Protein AF-A0A2W0B4J2-F1 (afdb_monomer_lite)

pLDDT: mean 71.72, std 16.5, range [35.59, 91.12]

Secondary structure (DSSP, 8-state):
-HHHHHHHHHHHHHHHHHHHHHHHHHHHHHHHHHHHHHHHHHHHHHHTT-S-----SSTT-S-S---GGG--HHHHHHHHHHHH-PPPPPPPP---------------PPPPPPPPPPPP------

Sequence (126 aa):
MQAIESKQKTLQRDLEDAQNEYQTQSNEIAQRIGGKLMQSLDSYAKQNGYAVVIDVSSQQSPVLWAAQSVDITKPVIDAYNVVSGVAAPAAKPATSAPSASTTIPRRTTPPPAAPKPAATSPMTPK

Radius of gyration: 33.38 Å; chains: 1; bounding box: 48×35×134 Å

Structure (mmCIF, N/CA/C/O backbone):
data_AF-A0A2W0B4J2-F1
#
_entry.id   AF-A0A2W0B4J2-F1
#
loop_
_atom_site.group_PDB
_atom_site.id
_atom_site.type_symbol
_atom_site.label_atom_id
_atom_site.label_alt_id
_atom_site.label_comp_id
_atom_site.label_asym_id
_atom_site.label_entity_id
_atom_site.label_seq_id
_atom_site.pdbx_PDB_ins_code
_atom_site.Cartn_x
_atom_site.Cartn_y
_atom_site.Cartn_z
_atom_site.occupancy
_atom_site.B_iso_or_equiv
_atom_site.auth_seq_id
_atom_site.auth_comp_id
_atom_site.auth_asym_id
_atom_site.auth_atom_id
_atom_site.pdbx_PDB_model_num
ATOM 1 N N . MET A 1 1 ? -36.336 2.067 39.691 1.00 57.00 1 MET A N 1
ATOM 2 C CA . MET A 1 1 ? -36.030 3.003 38.583 1.00 57.00 1 MET A CA 1
ATOM 3 C C . MET A 1 1 ? -34.528 3.193 38.339 1.00 57.00 1 MET A C 1
ATOM 5 O O . MET A 1 1 ? -34.151 3.250 37.181 1.00 57.00 1 MET A O 1
ATOM 9 N N . GLN A 1 2 ? -33.657 3.158 39.358 1.00 63.38 2 GLN A N 1
ATOM 10 C CA . GLN A 1 2 ? -32.194 3.332 39.204 1.00 63.38 2 GLN A CA 1
ATOM 11 C C . GLN A 1 2 ? -31.482 2.313 38.285 1.00 63.38 2 GLN A C 1
ATOM 13 O O . GLN A 1 2 ? -30.462 2.635 37.682 1.00 63.38 2 GLN A O 1
ATOM 18 N N . ALA A 1 3 ? -32.019 1.095 38.139 1.00 64.81 3 ALA A N 1
ATOM 19 C CA . ALA A 1 3 ? -31.448 0.055 37.273 1.00 64.81 3 ALA A CA 1
ATOM 20 C C . ALA A 1 3 ? -31.607 0.341 35.764 1.00 64.81 3 ALA A C 1
ATOM 22 O O . ALA A 1 3 ? -30.856 -0.194 34.952 1.00 64.81 3 ALA A O 1
ATOM 23 N N . ILE A 1 4 ? -32.591 1.162 35.377 1.00 72.50 4 ILE A N 1
ATOM 24 C CA . ILE A 1 4 ? -32.869 1.477 33.967 1.00 72.50 4 ILE A CA 1
ATOM 25 C C . ILE A 1 4 ? -31.922 2.580 33.484 1.00 72.50 4 ILE A C 1
ATOM 27 O O . ILE A 1 4 ? -31.311 2.430 32.433 1.00 72.50 4 ILE A O 1
ATOM 31 N N . GLU A 1 5 ? -31.714 3.633 34.280 1.00 72.00 5 GLU A N 1
ATOM 32 C CA . GLU A 1 5 ? -30.744 4.697 33.966 1.00 72.00 5 GLU A CA 1
ATOM 33 C C . GLU A 1 5 ? -29.304 4.186 33.904 1.00 72.00 5 GLU A C 1
ATOM 35 O O . GLU A 1 5 ? -28.539 4.581 33.027 1.00 72.00 5 GLU A O 1
ATOM 40 N N . SER A 1 6 ? -28.926 3.275 34.803 1.00 72.81 6 SER A N 1
ATOM 41 C CA . SER A 1 6 ? -27.590 2.673 34.775 1.00 72.81 6 SER A CA 1
ATOM 42 C C . SER A 1 6 ? -27.391 1.804 33.532 1.00 72.81 6 SER A C 1
ATOM 44 O O . SER A 1 6 ? -26.353 1.922 32.887 1.00 72.81 6 SER A O 1
ATOM 46 N N . LYS A 1 7 ? -28.401 1.029 33.109 1.00 74.62 7 LYS A N 1
ATOM 47 C CA . LYS A 1 7 ? -28.350 0.304 31.829 1.00 74.62 7 LYS A CA 1
ATOM 48 C C . LYS A 1 7 ? -28.320 1.229 30.613 1.00 74.62 7 LYS A C 1
ATOM 50 O O . LYS A 1 7 ? -27.553 0.965 29.696 1.00 74.62 7 LYS A O 1
ATOM 55 N N . GLN A 1 8 ? -29.097 2.313 30.608 1.00 77.81 8 GLN A N 1
ATOM 56 C CA . GLN A 1 8 ? -29.075 3.314 29.537 1.00 77.81 8 GLN A CA 1
ATOM 57 C C . GLN A 1 8 ? -27.678 3.936 29.402 1.00 77.81 8 GLN A C 1
ATOM 59 O O . GLN A 1 8 ? -27.146 4.025 28.300 1.00 77.81 8 GLN A O 1
ATOM 64 N N . LYS A 1 9 ? -27.053 4.298 30.529 1.00 82.31 9 LYS A N 1
ATOM 65 C CA . LYS A 1 9 ? -25.699 4.860 30.576 1.00 82.31 9 LYS A CA 1
ATOM 66 C C . LYS A 1 9 ? -24.632 3.866 30.122 1.00 82.31 9 LYS A C 1
ATOM 68 O O . LYS A 1 9 ? -23.729 4.254 29.388 1.00 82.31 9 LYS A O 1
ATOM 73 N N . THR A 1 10 ? -24.735 2.602 30.533 1.00 80.88 10 THR A N 1
ATOM 74 C CA . THR A 1 10 ? -23.837 1.544 30.051 1.00 80.88 10 THR A CA 1
ATOM 75 C C . THR A 1 10 ? -23.984 1.352 28.551 1.00 80.88 10 THR A C 1
ATOM 77 O O . THR A 1 10 ? -22.972 1.338 27.878 1.00 80.88 10 THR A O 1
ATOM 80 N N . LEU A 1 11 ? -25.205 1.289 28.013 1.00 81.88 11 LEU A N 1
ATOM 81 C CA . LEU A 1 11 ? -25.437 1.140 26.572 1.00 81.88 11 LEU A CA 1
ATOM 82 C C . LEU A 1 11 ? -24.926 2.330 25.754 1.00 81.88 11 LEU A C 1
ATOM 84 O O . LEU A 1 11 ? -24.394 2.128 24.669 1.00 81.88 11 LEU A O 1
ATOM 88 N N . GLN A 1 12 ? -25.085 3.559 26.255 1.00 82.62 12 GLN A N 1
ATOM 89 C CA . GLN A 1 12 ? -24.542 4.757 25.603 1.00 82.62 12 GLN A CA 1
ATOM 90 C C . GLN A 1 12 ? -23.018 4.663 25.495 1.00 82.62 12 GLN A C 1
ATOM 92 O O . GLN A 1 12 ? -22.459 4.831 24.417 1.00 82.62 12 GLN A O 1
ATOM 97 N N . ARG A 1 13 ? -22.378 4.294 26.609 1.00 89.44 13 ARG A N 1
ATOM 98 C CA . ARG A 1 13 ? -20.935 4.110 26.690 1.00 89.44 13 ARG A CA 1
ATOM 99 C C . ARG A 1 13 ? -20.449 2.949 25.827 1.00 89.44 13 ARG A C 1
ATOM 101 O O . ARG A 1 13 ? -19.474 3.125 25.121 1.00 89.44 13 ARG A O 1
ATOM 108 N N . ASP A 1 14 ? -21.155 1.821 25.816 1.00 85.25 14 ASP A N 1
ATOM 109 C CA . ASP A 1 14 ? -20.853 0.676 24.948 1.00 85.25 14 ASP A CA 1
ATOM 110 C C . ASP A 1 14 ? -20.937 1.070 23.466 1.00 85.25 14 ASP A C 1
ATOM 112 O O . ASP A 1 14 ? -20.098 0.668 22.672 1.00 85.25 14 ASP A O 1
ATOM 116 N N . LEU A 1 15 ? -21.912 1.907 23.087 1.00 84.38 15 LEU A N 1
ATOM 117 C CA . LEU A 1 15 ? -22.022 2.445 21.729 1.00 84.38 15 LEU A CA 1
ATOM 118 C C . LEU A 1 15 ? -20.873 3.391 21.379 1.00 84.38 15 LEU A C 1
ATOM 120 O O . LEU A 1 15 ? -20.331 3.293 20.282 1.00 84.38 15 LEU A O 1
ATOM 124 N N . GLU A 1 16 ? -20.524 4.313 22.273 1.00 87.50 16 GLU A N 1
ATOM 125 C CA . GLU A 1 16 ? -19.410 5.248 22.078 1.00 87.50 16 GLU A CA 1
ATOM 126 C C . GLU A 1 16 ? -18.069 4.504 22.014 1.00 87.50 16 GLU A C 1
ATOM 128 O O . GLU A 1 16 ? -17.298 4.726 21.081 1.00 87.50 16 GLU A O 1
ATOM 133 N N . ASP A 1 17 ? -17.831 3.568 22.935 1.00 87.88 17 ASP A N 1
ATOM 134 C CA . ASP A 1 17 ? -16.650 2.703 22.970 1.00 87.88 17 ASP A CA 1
ATOM 135 C C . ASP A 1 17 ? -16.591 1.831 21.703 1.00 87.88 17 ASP A C 1
ATOM 137 O O . ASP A 1 17 ? -15.572 1.830 21.017 1.00 87.88 17 ASP A O 1
ATOM 141 N N . ALA A 1 18 ? -17.692 1.184 21.298 1.00 86.94 18 ALA A N 1
ATOM 142 C CA . ALA A 1 18 ? -17.749 0.392 20.067 1.00 86.94 18 ALA A CA 1
ATOM 143 C C . ALA A 1 18 ? -17.510 1.236 18.809 1.00 86.94 18 ALA A C 1
ATOM 145 O O . ALA A 1 18 ? -16.869 0.775 17.867 1.00 86.94 18 ALA A O 1
ATOM 146 N N . GLN A 1 19 ? -18.002 2.475 18.769 1.00 88.12 19 GLN A N 1
ATOM 147 C CA . GLN A 1 19 ? -17.793 3.375 17.636 1.00 88.12 19 GLN A CA 1
ATOM 148 C C . GLN A 1 19 ? -16.331 3.839 17.555 1.00 88.12 19 GLN A C 1
ATOM 150 O O . GLN A 1 19 ? -15.757 3.894 16.465 1.00 88.12 19 GLN A O 1
ATOM 155 N N . ASN A 1 20 ? -15.708 4.116 18.699 1.00 91.12 20 ASN A N 1
ATOM 156 C CA . ASN A 1 20 ? -14.310 4.528 18.787 1.00 91.12 20 ASN A CA 1
ATOM 157 C C . ASN A 1 20 ? -13.349 3.361 18.492 1.00 91.12 20 ASN A C 1
ATOM 159 O O . ASN A 1 20 ? -12.350 3.515 17.782 1.00 91.12 20 ASN A O 1
ATOM 163 N N . GLU A 1 21 ? -13.694 2.167 18.969 1.00 88.81 21 GLU A N 1
ATOM 164 C CA . GLU A 1 21 ? -12.985 0.922 18.687 1.00 88.81 21 GLU A CA 1
ATOM 165 C C . GLU A 1 21 ? -13.142 0.525 17.215 1.00 88.81 21 GLU A C 1
ATOM 167 O O . GLU A 1 21 ? -12.163 0.146 16.578 1.00 88.81 21 GLU A O 1
ATOM 172 N N . TYR A 1 22 ? -14.326 0.708 16.621 1.00 88.88 22 TYR A N 1
ATOM 173 C CA . TYR A 1 22 ? -14.543 0.512 15.187 1.00 88.88 22 TYR A CA 1
ATOM 174 C C . TYR A 1 22 ? -13.688 1.460 14.345 1.00 88.88 22 TYR A C 1
ATOM 176 O O . TYR A 1 22 ? -13.087 1.022 13.367 1.00 88.88 22 TYR A O 1
ATOM 184 N N . GLN A 1 23 ? -13.604 2.744 14.707 1.00 89.12 23 GLN A N 1
ATOM 185 C CA . GLN A 1 23 ? -12.743 3.712 14.016 1.00 89.12 23 GLN A CA 1
ATOM 186 C C . GLN A 1 23 ? -11.269 3.299 14.108 1.00 89.12 23 GLN A C 1
ATOM 188 O O . GLN A 1 23 ? -10.571 3.260 13.094 1.00 89.12 23 GLN A O 1
ATOM 193 N N . THR A 1 24 ? -10.815 2.924 15.306 1.00 90.62 24 THR A N 1
ATOM 194 C CA . THR A 1 24 ? -9.437 2.472 15.554 1.00 90.62 24 THR A CA 1
ATOM 195 C C . THR A 1 24 ? -9.114 1.220 14.746 1.00 90.62 24 THR A C 1
ATOM 197 O O . THR A 1 24 ? -8.167 1.221 13.958 1.00 90.62 24 THR A O 1
ATOM 200 N N . GLN A 1 25 ? -9.953 0.187 14.852 1.00 87.38 25 GLN A N 1
ATOM 201 C CA . GLN A 1 25 ? -9.801 -1.053 14.097 1.00 87.38 25 GLN A CA 1
ATOM 202 C C . GLN A 1 25 ? -9.882 -0.815 12.592 1.00 87.38 25 GLN A C 1
ATOM 204 O O . GLN A 1 25 ? -9.094 -1.388 11.849 1.00 87.38 25 GLN A O 1
ATOM 209 N N . SER A 1 26 ? -10.785 0.045 12.117 1.00 85.12 26 SER A N 1
ATOM 210 C CA . SER A 1 26 ? -10.881 0.390 10.694 1.00 85.12 26 SER A CA 1
ATOM 211 C C . SER A 1 26 ? -9.581 1.004 10.188 1.00 85.12 26 SER A C 1
ATOM 213 O O . SER A 1 26 ? -9.110 0.640 9.112 1.00 85.12 26 SER A O 1
ATOM 215 N N . ASN A 1 27 ? -8.966 1.890 10.974 1.00 85.94 27 ASN A N 1
ATOM 216 C CA . ASN A 1 27 ? -7.702 2.518 10.618 1.00 85.94 27 ASN A CA 1
ATOM 217 C C . ASN A 1 27 ? -6.545 1.501 10.632 1.00 85.94 27 ASN A C 1
ATOM 219 O O . ASN A 1 27 ? -5.748 1.470 9.697 1.00 85.94 27 ASN A O 1
ATOM 223 N N . GLU A 1 28 ? -6.480 0.614 11.630 1.00 87.38 28 GLU A N 1
ATOM 224 C CA . GLU A 1 28 ? -5.489 -0.472 11.681 1.00 87.38 28 GLU A CA 1
ATOM 225 C C . GLU A 1 28 ? -5.649 -1.472 10.529 1.00 87.38 28 GLU A C 1
ATOM 227 O O . GLU A 1 28 ? -4.671 -1.861 9.884 1.00 87.38 28 GLU A O 1
ATOM 232 N N . ILE A 1 29 ? -6.886 -1.864 10.224 1.00 84.81 29 ILE A N 1
ATOM 233 C CA . ILE A 1 29 ? -7.214 -2.734 9.097 1.00 84.81 29 ILE A CA 1
ATOM 234 C C . ILE A 1 29 ? -6.820 -2.049 7.788 1.00 84.81 29 ILE A C 1
ATOM 236 O O . ILE A 1 29 ? -6.187 -2.688 6.952 1.00 84.81 29 ILE A O 1
ATOM 240 N N . ALA A 1 30 ? -7.111 -0.757 7.618 1.00 82.44 30 ALA A N 1
ATOM 241 C CA . ALA A 1 30 ? -6.715 0.003 6.436 1.00 82.44 30 ALA A CA 1
ATOM 242 C C . ALA A 1 30 ? -5.189 0.051 6.266 1.00 82.44 30 ALA A C 1
ATOM 244 O O . ALA A 1 30 ? -4.697 -0.202 5.169 1.00 82.44 30 ALA A O 1
ATOM 245 N N . GLN A 1 31 ? -4.429 0.287 7.341 1.00 85.94 31 GLN A N 1
ATOM 246 C CA . GLN A 1 31 ? -2.960 0.245 7.315 1.00 85.94 31 GLN A CA 1
ATOM 247 C C . GLN A 1 31 ? -2.443 -1.148 6.931 1.00 85.94 31 GLN A C 1
ATOM 249 O O . GLN A 1 31 ? -1.556 -1.291 6.087 1.00 85.94 31 GLN A O 1
ATOM 254 N N . ARG A 1 32 ? -3.038 -2.200 7.500 1.00 84.12 32 ARG A N 1
ATOM 255 C CA . ARG A 1 32 ? -2.682 -3.593 7.207 1.00 84.12 32 ARG A CA 1
ATOM 256 C C . ARG A 1 32 ? -3.001 -3.985 5.763 1.00 84.12 32 ARG A C 1
ATOM 258 O O . ARG A 1 32 ? -2.202 -4.673 5.126 1.00 84.12 32 ARG A O 1
ATOM 265 N N . ILE A 1 33 ? -4.157 -3.562 5.252 1.00 84.81 33 ILE A N 1
ATOM 266 C CA . ILE A 1 33 ? -4.572 -3.763 3.860 1.00 84.81 33 ILE A CA 1
ATOM 267 C C . ILE A 1 33 ? -3.634 -2.996 2.936 1.00 84.81 33 ILE A C 1
ATOM 269 O O . ILE A 1 33 ? -3.108 -3.599 2.008 1.00 84.81 33 ILE A O 1
ATOM 273 N N . GLY A 1 34 ? -3.364 -1.720 3.221 1.00 82.12 34 GLY A N 1
ATOM 274 C CA . GLY A 1 34 ? -2.452 -0.880 2.447 1.00 82.12 34 GLY A CA 1
ATOM 275 C C . GLY A 1 34 ? -1.053 -1.484 2.348 1.00 82.12 34 GLY A C 1
ATOM 276 O O . GLY A 1 34 ? -0.511 -1.600 1.251 1.00 82.12 34 GLY A O 1
ATOM 277 N N . GLY A 1 35 ? -0.500 -1.979 3.460 1.00 84.25 35 GLY A N 1
ATOM 278 C CA . GLY A 1 35 ? 0.791 -2.671 3.464 1.00 84.25 35 GLY A CA 1
ATOM 279 C C . GLY A 1 35 ? 0.804 -3.920 2.577 1.00 84.25 35 GLY A C 1
ATOM 280 O O . GLY A 1 35 ? 1.702 -4.092 1.752 1.00 84.25 35 GLY A O 1
ATOM 281 N N . LYS A 1 36 ? -0.222 -4.772 2.679 1.00 82.44 36 LYS A N 1
ATOM 282 C CA . LYS A 1 36 ? -0.348 -5.963 1.823 1.00 82.44 36 LYS A CA 1
ATOM 283 C C . LYS A 1 36 ? -0.627 -5.612 0.352 1.00 82.44 36 LYS A C 1
ATOM 285 O O . LYS A 1 36 ? -0.159 -6.319 -0.537 1.00 82.44 36 LYS A O 1
ATOM 290 N N . LEU A 1 37 ? -1.361 -4.532 0.081 1.00 83.62 37 LEU A N 1
ATOM 291 C CA . LEU A 1 37 ? -1.625 -4.039 -1.271 1.00 83.62 37 LEU A CA 1
ATOM 292 C C . LEU A 1 37 ? -0.329 -3.567 -1.926 1.00 83.62 37 LEU A C 1
ATOM 294 O O . LEU A 1 37 ? -0.067 -3.942 -3.061 1.00 83.62 37 LEU A O 1
ATOM 298 N N . MET A 1 38 ? 0.520 -2.840 -1.196 1.00 84.25 38 MET A N 1
ATOM 299 C CA . MET A 1 38 ? 1.847 -2.452 -1.679 1.00 84.25 38 MET A CA 1
ATOM 300 C C . MET A 1 38 ? 2.733 -3.665 -1.980 1.00 84.25 38 MET A C 1
ATOM 302 O O . MET A 1 38 ? 3.431 -3.671 -2.990 1.00 84.25 38 MET A O 1
ATOM 306 N N . GLN A 1 39 ? 2.678 -4.721 -1.160 1.00 85.88 39 GLN A N 1
ATOM 307 C CA . GLN A 1 39 ? 3.395 -5.971 -1.448 1.00 85.88 39 GLN A CA 1
ATOM 308 C C . GLN A 1 39 ? 2.851 -6.688 -2.694 1.00 85.88 39 GLN A C 1
ATOM 310 O O . GLN A 1 39 ? 3.629 -7.194 -3.503 1.00 85.88 39 GLN A O 1
ATOM 315 N N . SER A 1 40 ? 1.527 -6.729 -2.867 1.00 85.06 40 SER A N 1
ATOM 316 C CA . SER A 1 40 ? 0.897 -7.297 -4.064 1.00 85.06 40 SER A CA 1
ATOM 317 C C . SER A 1 40 ? 1.241 -6.484 -5.314 1.00 85.06 40 SER A C 1
ATOM 319 O O . SER A 1 40 ? 1.595 -7.065 -6.338 1.00 85.06 40 SER A O 1
ATOM 321 N N . LEU A 1 41 ? 1.235 -5.153 -5.203 1.00 85.88 41 LEU A N 1
ATOM 322 C CA . LEU A 1 41 ? 1.636 -4.233 -6.258 1.00 85.88 41 LEU A CA 1
ATOM 323 C C . LEU A 1 41 ? 3.096 -4.443 -6.666 1.00 85.88 41 LEU A C 1
ATOM 325 O O . LEU A 1 41 ? 3.367 -4.569 -7.854 1.00 85.88 41 LEU A O 1
ATOM 329 N N . ASP A 1 42 ? 4.025 -4.517 -5.709 1.00 87.19 42 ASP A N 1
ATOM 330 C CA . ASP A 1 42 ? 5.447 -4.775 -5.976 1.00 87.19 42 ASP A CA 1
ATOM 331 C C . ASP A 1 42 ? 5.653 -6.122 -6.684 1.00 87.19 42 ASP A C 1
ATOM 333 O O . ASP A 1 42 ? 6.361 -6.204 -7.690 1.00 87.19 42 ASP A O 1
ATOM 337 N N . SER A 1 43 ? 4.978 -7.172 -6.209 1.00 86.81 43 SER A N 1
ATOM 338 C CA . SER A 1 43 ? 5.049 -8.496 -6.825 1.00 86.81 43 SER A CA 1
ATOM 339 C C . SER A 1 43 ? 4.491 -8.491 -8.251 1.00 86.81 43 SER A C 1
ATOM 341 O O . SER A 1 43 ? 5.142 -8.985 -9.171 1.00 86.81 43 SER A O 1
ATOM 343 N N . TYR A 1 44 ? 3.322 -7.878 -8.459 1.00 86.56 44 TYR A N 1
ATOM 344 C CA . TYR A 1 44 ? 2.701 -7.749 -9.775 1.00 86.56 44 TYR A CA 1
ATOM 345 C C . TYR A 1 44 ? 3.566 -6.912 -10.725 1.00 86.56 44 TYR A C 1
ATOM 347 O O . TYR A 1 44 ? 3.754 -7.291 -11.882 1.00 86.56 44 TYR A O 1
ATOM 355 N N . ALA A 1 45 ? 4.139 -5.809 -10.233 1.00 87.19 45 ALA A N 1
ATOM 356 C CA . ALA A 1 45 ? 5.017 -4.933 -10.996 1.00 87.19 45 ALA A CA 1
ATOM 357 C C . ALA A 1 45 ? 6.239 -5.696 -11.526 1.00 87.19 45 ALA A C 1
ATOM 359 O O . ALA A 1 45 ? 6.516 -5.676 -12.726 1.00 87.19 45 ALA A O 1
ATOM 360 N N . LYS A 1 46 ? 6.918 -6.442 -10.644 1.00 87.81 46 LYS A N 1
ATOM 361 C CA . LYS A 1 46 ? 8.100 -7.249 -10.980 1.00 87.81 46 LYS A CA 1
ATOM 362 C C . LYS A 1 46 ? 7.783 -8.381 -11.950 1.00 87.81 46 LYS A C 1
ATOM 364 O O . LYS A 1 46 ? 8.517 -8.569 -12.914 1.00 87.81 46 LYS A O 1
ATOM 369 N N . GLN A 1 47 ? 6.695 -9.116 -11.722 1.00 86.81 47 GLN A N 1
ATOM 370 C CA . GLN A 1 47 ? 6.308 -10.250 -12.572 1.00 86.81 47 GLN A CA 1
ATOM 371 C C . GLN A 1 47 ? 5.971 -9.828 -14.006 1.00 86.81 47 GLN A C 1
ATOM 373 O O . GLN A 1 47 ? 6.252 -10.564 -14.947 1.00 86.81 47 GLN A O 1
ATOM 378 N N . ASN A 1 48 ? 5.401 -8.637 -14.177 1.00 86.31 48 ASN A N 1
ATOM 379 C CA . ASN A 1 48 ? 5.013 -8.107 -15.483 1.00 86.31 48 ASN A CA 1
ATOM 380 C C . ASN A 1 48 ? 6.081 -7.189 -16.109 1.00 86.31 48 ASN A C 1
ATOM 382 O O . ASN A 1 48 ? 5.845 -6.607 -17.165 1.00 86.31 48 ASN A O 1
ATOM 386 N N . GLY A 1 49 ? 7.255 -7.051 -15.479 1.00 86.62 49 GLY A N 1
ATOM 387 C CA . GLY A 1 49 ? 8.376 -6.278 -16.019 1.00 86.62 49 GLY A CA 1
ATOM 388 C C . GLY A 1 49 ? 8.169 -4.760 -16.020 1.00 86.62 49 GLY A C 1
ATOM 389 O O . GLY A 1 49 ? 8.786 -4.061 -16.824 1.00 86.62 49 GLY A O 1
ATOM 390 N N . TYR A 1 50 ? 7.315 -4.228 -15.143 1.00 88.50 50 TYR A N 1
ATOM 391 C CA . TYR A 1 50 ? 7.121 -2.785 -15.017 1.00 88.50 50 TYR A CA 1
ATOM 392 C C . TYR A 1 50 ? 8.317 -2.137 -14.311 1.00 88.50 50 TYR A C 1
ATOM 394 O O . TYR A 1 50 ? 8.704 -2.540 -13.216 1.00 88.50 50 TYR A O 1
ATOM 402 N N . ALA A 1 51 ? 8.881 -1.097 -14.926 1.00 84.62 51 ALA A N 1
ATOM 403 C CA . ALA A 1 51 ? 9.987 -0.334 -14.346 1.00 84.62 51 ALA A CA 1
ATOM 404 C C . ALA A 1 51 ? 9.514 0.746 -13.358 1.00 84.62 51 ALA A C 1
ATOM 406 O O . ALA A 1 51 ? 10.242 1.101 -12.434 1.00 84.62 51 ALA A O 1
ATOM 407 N N . VAL A 1 52 ? 8.308 1.285 -13.563 1.00 84.81 52 VAL A N 1
ATOM 408 C CA . VAL A 1 52 ? 7.728 2.365 -12.758 1.00 84.81 52 VAL A CA 1
ATOM 409 C C . VAL A 1 52 ? 6.221 2.153 -12.651 1.00 84.81 52 VAL A C 1
ATOM 411 O O . VAL A 1 52 ? 5.562 1.869 -13.6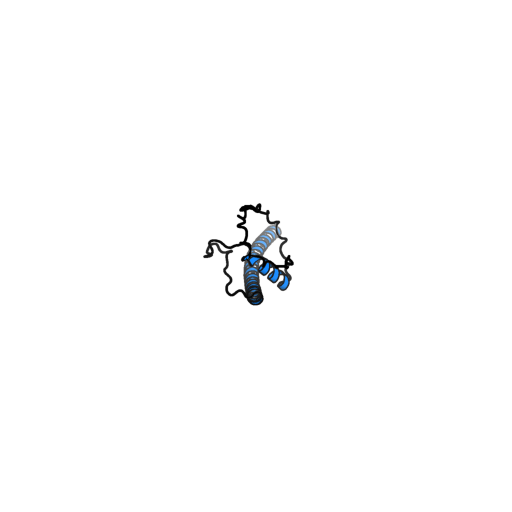50 1.00 84.81 52 VAL A O 1
ATOM 414 N N . VAL A 1 53 ? 5.682 2.333 -11.446 1.00 85.81 53 VAL A N 1
ATOM 415 C CA . VAL A 1 53 ? 4.243 2.448 -11.191 1.00 85.81 53 VAL A CA 1
ATOM 416 C C . VAL A 1 53 ? 3.975 3.840 -10.637 1.00 85.81 53 VAL A C 1
ATOM 418 O O . VAL A 1 53 ? 4.680 4.289 -9.734 1.00 85.81 53 VAL A O 1
ATOM 421 N N . ILE A 1 54 ? 2.963 4.519 -11.175 1.00 86.06 54 ILE A N 1
ATOM 422 C CA . ILE A 1 54 ? 2.528 5.835 -10.704 1.00 86.06 54 ILE A CA 1
ATOM 423 C C . ILE A 1 54 ? 1.095 5.718 -10.198 1.00 86.06 54 ILE A C 1
ATOM 425 O O . ILE A 1 54 ? 0.228 5.193 -10.895 1.00 86.06 54 ILE A O 1
ATOM 429 N N . ASP A 1 55 ? 0.855 6.220 -8.990 1.00 84.06 55 ASP A N 1
ATOM 430 C CA . ASP A 1 55 ? -0.483 6.304 -8.417 1.00 84.06 55 ASP A CA 1
ATOM 431 C C . ASP A 1 55 ? -1.280 7.432 -9.098 1.00 84.06 55 ASP A C 1
ATOM 433 O O . ASP A 1 55 ? -0.923 8.611 -9.015 1.00 84.06 55 ASP A O 1
ATOM 437 N N . VAL A 1 56 ? -2.359 7.056 -9.788 1.00 83.31 56 VAL A N 1
ATOM 438 C CA . VAL A 1 56 ? -3.324 7.962 -10.440 1.00 83.31 56 VAL A CA 1
ATOM 439 C C . VAL A 1 56 ? -4.611 8.154 -9.633 1.00 83.31 56 VAL A C 1
ATOM 441 O O . VAL A 1 56 ? -5.479 8.926 -10.028 1.00 83.31 56 VAL A O 1
ATOM 444 N N . SER A 1 57 ? -4.754 7.453 -8.508 1.00 75.94 57 SER A N 1
ATOM 445 C CA . SER A 1 57 ? -5.918 7.540 -7.623 1.00 75.94 57 SER A CA 1
ATOM 446 C C . SER A 1 57 ? -5.886 8.780 -6.729 1.00 75.94 57 SER A C 1
ATOM 448 O O . SER A 1 57 ? -6.933 9.267 -6.300 1.00 75.94 57 SER A O 1
ATOM 450 N N . SER A 1 58 ? -4.694 9.327 -6.479 1.00 75.75 58 SER A N 1
ATOM 451 C CA . SER A 1 58 ? -4.531 10.566 -5.725 1.00 75.75 58 SER A CA 1
ATOM 452 C C . SER A 1 58 ? -4.828 11.802 -6.579 1.00 75.75 58 SER A C 1
ATOM 454 O O . SER A 1 58 ? -4.331 11.946 -7.694 1.00 75.75 58 SER A O 1
ATOM 456 N N . GLN A 1 59 ? -5.562 12.760 -6.003 1.00 74.25 59 GLN A N 1
ATOM 457 C CA . GLN A 1 59 ? -5.854 14.071 -6.609 1.00 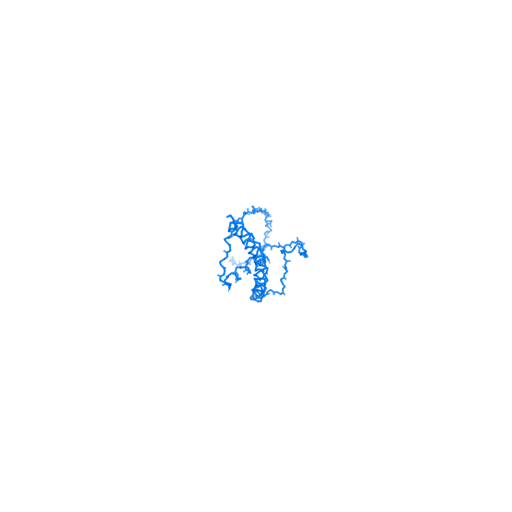74.25 59 GLN A CA 1
ATOM 458 C C . GLN A 1 59 ? -4.591 14.898 -6.914 1.00 74.25 59 GLN A C 1
ATOM 460 O O . GLN A 1 59 ? -4.652 15.855 -7.678 1.00 74.25 59 GLN A O 1
ATOM 465 N N . GLN A 1 60 ? -3.450 14.550 -6.311 1.00 79.94 60 GLN A N 1
ATOM 466 C CA . GLN A 1 60 ? -2.155 15.194 -6.551 1.00 79.94 60 GLN A CA 1
ATOM 467 C C . GLN A 1 60 ? -1.286 14.431 -7.563 1.00 79.94 60 GLN A C 1
ATOM 469 O O . GLN A 1 60 ? -0.084 14.685 -7.648 1.00 79.94 60 GLN A O 1
ATOM 474 N N . SER A 1 61 ? -1.857 13.479 -8.310 1.00 80.88 61 SER A N 1
ATOM 475 C CA . SER A 1 61 ? -1.093 12.719 -9.294 1.00 80.88 61 SER A CA 1
ATOM 476 C C . SER A 1 61 ? -0.550 13.642 -10.396 1.00 80.88 61 SER A C 1
ATOM 478 O O . SER A 1 61 ? -1.306 14.434 -10.959 1.00 80.88 61 SER A O 1
ATOM 480 N N . PRO A 1 62 ? 0.742 13.538 -10.761 1.00 81.69 62 PRO A N 1
ATOM 481 C CA . PRO A 1 62 ? 1.320 14.306 -11.867 1.00 81.69 62 PRO A CA 1
ATOM 482 C C . PRO A 1 62 ? 0.806 13.848 -13.246 1.00 81.69 62 PRO A C 1
ATOM 484 O O . PRO A 1 62 ? 1.200 14.399 -14.274 1.00 81.69 62 PRO A O 1
ATOM 487 N N . VAL A 1 63 ? -0.042 12.818 -13.289 1.00 82.06 63 VAL A N 1
ATOM 488 C CA . VAL A 1 63 ? -0.588 12.238 -14.514 1.00 82.06 63 VAL A CA 1
ATOM 489 C C . VAL A 1 63 ? -1.814 13.032 -14.965 1.00 82.06 63 VAL A C 1
ATOM 491 O O . VAL A 1 63 ? -2.877 12.944 -14.361 1.00 82.06 63 VAL A O 1
ATOM 494 N N . LEU A 1 64 ? -1.685 13.777 -16.068 1.00 82.38 64 LEU A N 1
ATOM 495 C CA . LEU A 1 64 ? -2.816 14.489 -16.687 1.00 82.38 64 LEU A CA 1
ATOM 496 C C . LEU A 1 64 ? -3.766 13.559 -17.455 1.00 82.38 64 LEU A C 1
ATOM 498 O O . LEU A 1 64 ? -4.955 13.843 -17.574 1.00 82.38 64 LEU A O 1
ATOM 502 N N . TRP A 1 65 ? -3.229 12.487 -18.037 1.00 77.75 65 TRP A N 1
ATOM 503 C CA . TRP A 1 65 ? -3.989 11.535 -18.836 1.00 77.75 65 TRP A CA 1
ATOM 504 C C . TRP A 1 65 ? -3.257 10.194 -18.900 1.00 77.75 65 TRP A C 1
ATOM 506 O O . TRP A 1 65 ? -2.055 10.150 -19.164 1.00 77.75 65 TRP A O 1
ATOM 516 N N . ALA A 1 66 ? -3.994 9.106 -18.688 1.00 81.00 66 ALA A N 1
ATOM 517 C CA . ALA A 1 66 ? -3.519 7.738 -18.843 1.00 81.00 66 ALA A CA 1
ATOM 518 C C . ALA A 1 66 ? -4.531 6.942 -19.670 1.00 81.00 66 ALA A C 1
ATOM 520 O O . ALA A 1 66 ? -5.744 7.077 -19.500 1.00 81.00 66 ALA A O 1
ATOM 521 N N . ALA A 1 67 ? -4.035 6.103 -20.574 1.00 83.44 67 ALA A N 1
ATOM 522 C CA . ALA A 1 67 ? -4.887 5.160 -21.283 1.00 83.44 67 ALA A CA 1
ATOM 523 C C . ALA A 1 67 ? -5.345 4.042 -20.330 1.00 83.44 67 ALA A C 1
ATOM 525 O O . ALA A 1 67 ? -4.559 3.568 -19.514 1.00 83.44 67 ALA A O 1
ATOM 526 N N . GLN A 1 68 ? -6.571 3.528 -20.487 1.00 82.62 68 GLN A N 1
ATOM 527 C CA . GLN A 1 68 ? -7.040 2.409 -19.652 1.00 82.62 68 GLN A CA 1
ATOM 528 C C . GLN A 1 68 ? -6.178 1.147 -19.767 1.00 82.62 68 GLN A C 1
ATOM 530 O O . GLN A 1 68 ? -6.141 0.354 -18.836 1.00 82.62 68 GLN A O 1
ATOM 535 N N . SER A 1 69 ? -5.471 0.960 -20.883 1.00 83.50 69 SER A N 1
ATOM 536 C CA . SER A 1 69 ? -4.581 -0.187 -21.078 1.00 83.50 69 SER A CA 1
ATOM 537 C C . SER A 1 69 ? -3.335 -0.162 -20.188 1.00 83.50 69 SER A C 1
ATOM 539 O O . SER A 1 69 ? -2.703 -1.200 -20.033 1.00 83.50 69 SER A O 1
ATOM 541 N N . VAL A 1 70 ? -2.960 1.001 -19.639 1.00 83.44 70 VAL A N 1
ATOM 542 C CA . VAL A 1 70 ? -1.813 1.137 -18.722 1.00 83.44 70 VAL A CA 1
ATOM 543 C C . VAL A 1 70 ? -2.239 1.220 -17.253 1.00 83.44 70 VAL A C 1
ATOM 545 O O . VAL A 1 70 ? -1.384 1.254 -16.372 1.00 83.44 70 VAL A O 1
ATOM 548 N N . ASP A 1 71 ? -3.548 1.225 -16.978 1.00 84.19 71 ASP A N 1
ATOM 549 C CA . ASP A 1 71 ? -4.071 1.157 -15.616 1.00 84.19 71 ASP A CA 1
ATOM 550 C C . ASP A 1 71 ? -3.975 -0.277 -15.085 1.00 84.19 71 ASP A C 1
ATOM 552 O O . ASP A 1 71 ? -4.718 -1.176 -15.483 1.00 84.19 71 ASP A O 1
ATOM 556 N N . ILE A 1 72 ? -3.046 -0.489 -14.155 1.00 85.38 72 ILE A N 1
ATOM 557 C CA . ILE A 1 72 ? -2.852 -1.781 -13.487 1.00 85.38 72 ILE A CA 1
ATOM 558 C C . ILE A 1 72 ? -3.613 -1.884 -12.160 1.00 85.38 72 ILE A C 1
ATOM 560 O O . ILE A 1 72 ? -3.544 -2.912 -11.491 1.00 85.38 72 ILE A O 1
ATOM 564 N N . THR A 1 73 ? -4.365 -0.854 -11.768 1.00 85.06 73 THR A N 1
ATOM 565 C CA . THR A 1 73 ? -5.081 -0.805 -10.486 1.00 85.06 73 THR A CA 1
ATOM 566 C C . THR A 1 73 ? -6.023 -2.000 -10.330 1.00 85.06 73 THR A C 1
ATOM 568 O O . THR A 1 73 ? -6.011 -2.691 -9.313 1.00 85.06 73 THR A O 1
ATOM 571 N N . LYS A 1 74 ? -6.805 -2.303 -11.372 1.00 83.88 74 LYS A N 1
ATOM 572 C CA . LYS A 1 74 ? -7.722 -3.453 -11.402 1.00 83.88 74 LYS A CA 1
ATOM 573 C C . LYS A 1 74 ? -7.026 -4.809 -11.247 1.00 83.88 74 LYS A C 1
ATOM 575 O O . LYS A 1 74 ? -7.413 -5.542 -10.337 1.00 83.88 74 LYS A O 1
ATOM 580 N N . PRO A 1 75 ? -6.038 -5.170 -12.084 1.00 84.19 75 PRO A N 1
ATOM 581 C CA . PRO A 1 75 ? -5.375 -6.462 -11.950 1.00 84.19 75 PRO A CA 1
ATOM 582 C C . PRO A 1 75 ? -4.574 -6.596 -10.647 1.00 84.19 75 PRO A C 1
ATOM 584 O O . PRO A 1 75 ? -4.492 -7.695 -10.108 1.00 84.19 75 PRO A O 1
ATOM 587 N N . VAL A 1 76 ? -4.050 -5.502 -10.083 1.00 83.69 76 VAL A N 1
ATOM 588 C CA . VAL A 1 76 ? -3.384 -5.529 -8.768 1.00 83.69 76 VAL A CA 1
ATOM 589 C C . VAL A 1 76 ? -4.380 -5.813 -7.643 1.00 83.69 76 VAL 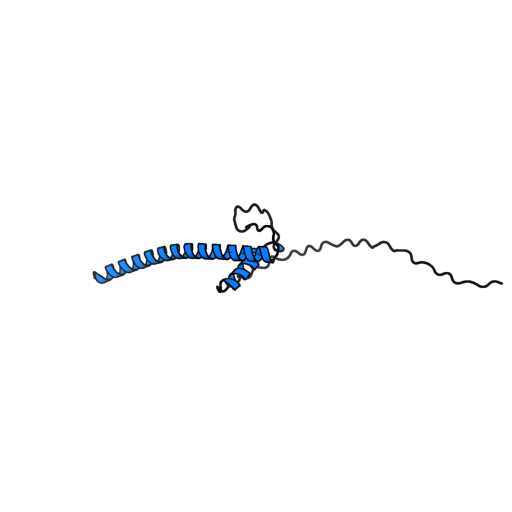A C 1
ATOM 591 O O . VAL A 1 76 ? -4.087 -6.616 -6.762 1.00 83.69 76 VAL A O 1
ATOM 594 N N . ILE A 1 77 ? -5.572 -5.208 -7.673 1.00 83.44 77 ILE A N 1
ATOM 595 C CA . ILE A 1 77 ? -6.636 -5.509 -6.699 1.00 83.44 77 ILE A CA 1
ATOM 596 C C . ILE A 1 77 ? -7.067 -6.977 -6.803 1.00 83.44 77 ILE A C 1
ATOM 598 O O . ILE A 1 77 ? -7.289 -7.626 -5.784 1.00 83.44 77 ILE A O 1
ATOM 602 N N . ASP A 1 78 ? -7.176 -7.516 -8.016 1.00 83.81 78 ASP A N 1
ATOM 603 C CA . ASP A 1 78 ? -7.526 -8.923 -8.223 1.00 83.81 78 ASP A CA 1
ATOM 604 C C . ASP A 1 78 ? -6.448 -9.866 -7.665 1.00 83.81 78 ASP A C 1
ATOM 606 O O . ASP A 1 78 ? -6.746 -10.735 -6.842 1.00 83.81 78 ASP A O 1
ATOM 610 N N . ALA A 1 79 ? -5.177 -9.607 -7.992 1.00 80.38 79 ALA A N 1
ATOM 611 C CA . ALA A 1 79 ? -4.036 -10.337 -7.441 1.00 80.38 79 ALA A CA 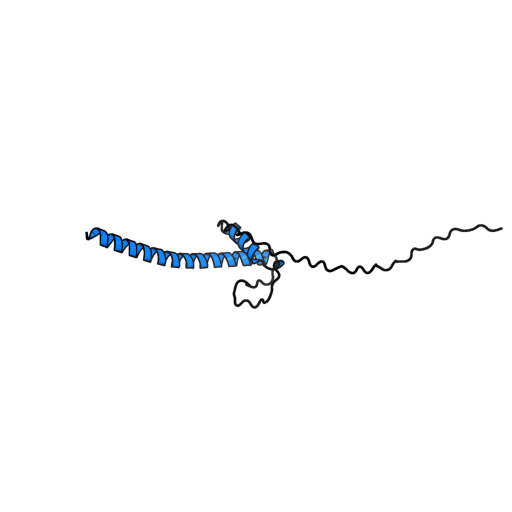1
ATOM 612 C C . ALA A 1 79 ? -3.988 -10.258 -5.906 1.00 80.38 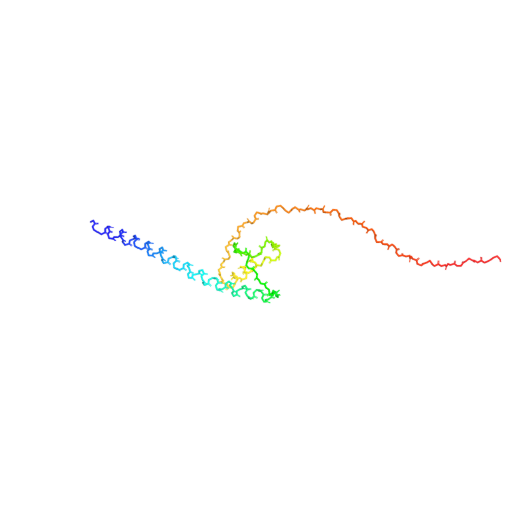79 ALA A C 1
ATOM 614 O O . ALA A 1 79 ? -3.731 -11.258 -5.232 1.00 80.38 79 ALA A O 1
ATOM 615 N N . TYR A 1 80 ? -4.291 -9.090 -5.337 1.00 81.56 80 TYR A N 1
ATOM 616 C CA . TYR A 1 80 ? -4.421 -8.915 -3.898 1.00 81.56 80 TYR A CA 1
ATOM 617 C C . TYR A 1 80 ? -5.536 -9.791 -3.321 1.00 81.56 80 TYR A C 1
ATOM 619 O O . TYR A 1 80 ? -5.305 -10.472 -2.324 1.00 81.56 80 TYR A O 1
ATOM 627 N N . ASN A 1 81 ? -6.726 -9.811 -3.923 1.00 80.44 81 ASN A N 1
ATOM 628 C CA . ASN A 1 81 ? -7.866 -10.589 -3.426 1.00 80.44 81 ASN A CA 1
ATOM 629 C C . ASN A 1 81 ? -7.573 -12.097 -3.421 1.00 80.44 81 ASN A C 1
ATOM 631 O O . ASN A 1 81 ? -7.899 -12.777 -2.446 1.00 80.44 81 ASN A O 1
ATOM 635 N N . VAL A 1 82 ? -6.881 -12.603 -4.450 1.00 78.50 82 VAL A N 1
ATOM 636 C CA . VAL A 1 82 ? -6.431 -14.006 -4.523 1.00 78.50 82 VAL A CA 1
ATOM 637 C C . VAL A 1 82 ? -5.495 -14.355 -3.362 1.00 78.50 82 VAL A C 1
ATOM 639 O O . VAL A 1 82 ? -5.653 -15.398 -2.733 1.00 78.50 82 VAL A O 1
ATOM 642 N N . VAL A 1 83 ? -4.545 -13.475 -3.035 1.00 72.56 83 VAL A N 1
ATOM 643 C CA . VAL A 1 83 ? -3.561 -13.708 -1.959 1.00 72.56 83 VAL A CA 1
ATOM 644 C C . VAL A 1 83 ? -4.153 -13.461 -0.567 1.00 72.56 83 VAL A C 1
ATOM 646 O O . VAL A 1 83 ? -3.744 -14.079 0.415 1.00 72.56 83 VAL A O 1
ATOM 649 N N . SER A 1 84 ? -5.122 -12.555 -0.460 1.00 71.00 84 SER A N 1
ATOM 650 C CA . SER A 1 84 ? -5.697 -12.127 0.818 1.00 71.00 84 SER A CA 1
ATOM 651 C C . SER A 1 84 ? -6.796 -13.052 1.326 1.00 71.00 84 SER A C 1
ATOM 653 O O . SER A 1 84 ? -7.144 -12.965 2.502 1.00 71.00 84 SER A O 1
ATOM 655 N N . GLY A 1 85 ? -7.369 -13.898 0.461 1.00 63.47 85 GLY A N 1
ATOM 656 C CA . GLY A 1 85 ? -8.532 -14.732 0.785 1.00 63.47 85 GLY A CA 1
ATOM 657 C C . GLY A 1 85 ? -9.804 -13.927 1.089 1.00 63.47 85 GLY A C 1
ATOM 658 O O . GLY A 1 85 ? -10.803 -14.494 1.527 1.00 63.47 85 GLY A O 1
ATOM 659 N N . VAL A 1 86 ? -9.776 -12.608 0.873 1.00 62.34 86 VAL A N 1
ATOM 660 C CA . VAL A 1 86 ? -10.924 -11.715 1.034 1.00 62.34 86 VAL A CA 1
ATOM 661 C C . VAL A 1 86 ? -11.652 -11.691 -0.303 1.00 62.34 86 VAL A C 1
ATOM 663 O O . VAL A 1 86 ? -11.067 -11.319 -1.319 1.00 62.34 86 VAL A O 1
ATOM 666 N N . ALA A 1 87 ? -12.914 -12.125 -0.314 1.00 51.84 87 ALA A N 1
ATOM 667 C CA . ALA A 1 87 ? -13.723 -12.122 -1.526 1.00 51.84 87 ALA A CA 1
ATOM 668 C C . ALA A 1 87 ? -13.782 -10.704 -2.113 1.00 51.84 87 ALA A C 1
ATOM 670 O O . ALA A 1 87 ? -14.131 -9.751 -1.412 1.00 51.84 87 ALA A O 1
ATOM 671 N N . ALA A 1 88 ? -13.435 -10.577 -3.397 1.00 56.59 88 ALA A N 1
ATOM 672 C CA . ALA A 1 88 ? -13.509 -9.313 -4.111 1.00 56.59 88 ALA A CA 1
ATOM 673 C C . ALA A 1 88 ? -14.930 -8.731 -3.976 1.00 56.59 88 ALA A C 1
ATOM 675 O O . ALA A 1 88 ? -15.900 -9.450 -4.246 1.00 56.59 88 ALA A O 1
ATOM 676 N N . PRO A 1 89 ? -15.092 -7.451 -3.587 1.00 56.41 89 PRO A N 1
ATOM 677 C CA . PRO A 1 89 ? -16.395 -6.803 -3.622 1.00 56.41 89 PRO A CA 1
ATOM 678 C C . PRO A 1 89 ? -16.971 -6.937 -5.032 1.00 56.41 89 PRO A C 1
ATOM 680 O O . PRO A 1 89 ? -16.280 -6.631 -6.007 1.00 56.41 89 PRO A O 1
ATOM 683 N N . ALA A 1 90 ? -18.216 -7.414 -5.143 1.00 50.50 90 ALA A N 1
ATOM 684 C CA . ALA A 1 90 ? -18.863 -7.620 -6.434 1.00 50.50 90 ALA A CA 1
ATOM 685 C C . ALA A 1 90 ? -18.749 -6.339 -7.271 1.00 50.50 90 ALA A C 1
ATOM 687 O O . ALA A 1 90 ? -19.185 -5.263 -6.848 1.00 50.50 90 ALA A O 1
ATOM 688 N N . ALA A 1 91 ? -18.105 -6.447 -8.435 1.00 60.22 91 ALA A N 1
ATOM 689 C CA . ALA A 1 91 ? -17.886 -5.310 -9.309 1.00 60.22 91 ALA A CA 1
ATOM 690 C C . ALA A 1 91 ? -19.241 -4.679 -9.651 1.00 60.22 91 ALA A C 1
ATOM 692 O O . ALA A 1 91 ? -20.090 -5.317 -10.274 1.00 60.22 91 ALA A O 1
ATOM 693 N N . LYS A 1 92 ? -19.452 -3.418 -9.249 1.00 58.00 92 LYS A N 1
ATOM 694 C CA . LYS A 1 92 ? -20.571 -2.635 -9.781 1.00 58.00 92 LYS A CA 1
ATOM 695 C C . LYS A 1 92 ? -20.407 -2.588 -11.304 1.00 58.00 92 LYS A C 1
ATOM 697 O O . LYS A 1 92 ? -19.295 -2.293 -11.756 1.00 58.00 92 LYS A O 1
ATOM 702 N N . PRO A 1 93 ? -21.458 -2.899 -12.083 1.00 49.06 93 PRO A N 1
ATOM 703 C CA . PRO A 1 93 ? -21.363 -2.907 -13.533 1.00 49.06 93 PRO A CA 1
ATOM 704 C C . PRO A 1 93 ? -20.863 -1.544 -14.003 1.00 49.06 93 PRO A C 1
ATOM 706 O O . PRO A 1 93 ? -21.463 -0.512 -13.707 1.00 49.06 93 PRO A O 1
ATOM 709 N N . ALA A 1 94 ? -19.719 -1.548 -14.685 1.00 57.41 94 ALA A N 1
ATOM 710 C CA . ALA A 1 94 ? -19.213 -0.365 -15.351 1.00 57.41 94 ALA A CA 1
ATOM 711 C C . ALA A 1 94 ? -20.210 -0.020 -16.457 1.00 57.41 94 ALA A C 1
ATOM 713 O O . ALA A 1 94 ? -20.361 -0.784 -17.411 1.00 57.41 94 ALA A O 1
ATOM 714 N N . THR A 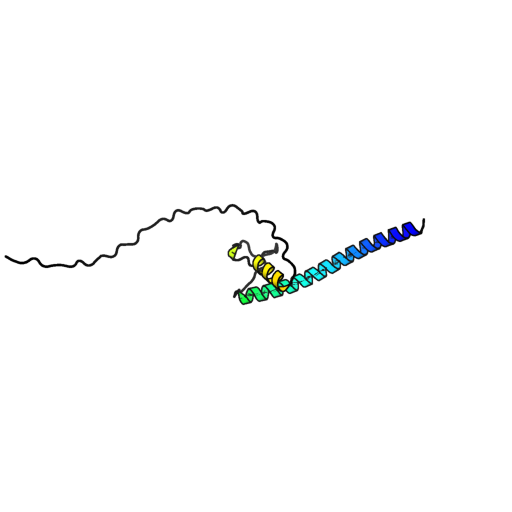1 95 ? -20.908 1.107 -16.320 1.00 47.75 95 THR A N 1
ATOM 715 C CA . THR A 1 95 ? -21.673 1.686 -17.421 1.00 47.75 95 THR A CA 1
ATOM 716 C C . THR A 1 95 ? -20.700 1.887 -18.570 1.00 47.75 95 THR A C 1
ATOM 718 O O . THR A 1 95 ? -19.792 2.714 -18.491 1.00 47.75 95 THR A O 1
ATOM 721 N N . SER A 1 96 ? -20.835 1.062 -19.603 1.00 49.53 96 SER A N 1
ATOM 722 C CA . SER A 1 96 ? -20.011 1.125 -20.798 1.00 49.53 96 SER A CA 1
ATOM 723 C C . SER A 1 96 ? -20.212 2.502 -21.422 1.00 49.53 96 SER A C 1
ATOM 725 O O . SER A 1 96 ? -21.280 2.797 -21.954 1.00 49.53 96 SER A O 1
ATOM 727 N N . ALA A 1 97 ? -19.206 3.369 -21.321 1.00 54.50 97 ALA A N 1
ATOM 728 C CA . ALA A 1 97 ? -19.173 4.569 -22.138 1.00 54.50 97 ALA A CA 1
ATOM 729 C C . ALA A 1 97 ? -19.197 4.116 -23.611 1.00 54.50 97 ALA A C 1
ATOM 731 O O . ALA A 1 97 ? -18.450 3.196 -23.966 1.00 54.50 97 ALA A O 1
ATOM 732 N N . PRO A 1 98 ? -20.067 4.685 -24.463 1.00 45.94 98 PRO A N 1
ATOM 733 C CA . PRO A 1 98 ? -20.172 4.262 -25.847 1.00 45.94 98 PRO A CA 1
ATOM 734 C C . PRO A 1 98 ? -18.824 4.478 -26.533 1.00 45.94 98 PRO A C 1
ATOM 736 O O . PRO A 1 98 ? -18.294 5.587 -26.576 1.00 45.94 98 PRO A O 1
ATOM 739 N N . SER A 1 99 ? -18.260 3.385 -27.047 1.00 48.62 99 SER A N 1
ATOM 740 C CA . SER A 1 99 ? -17.066 3.409 -27.879 1.00 48.62 99 SER A CA 1
ATOM 741 C C . SER A 1 99 ? -17.389 4.217 -29.134 1.00 48.62 99 SER A C 1
ATOM 743 O O . SER A 1 99 ? -18.092 3.744 -30.028 1.00 48.62 99 SER A O 1
ATOM 745 N N . ALA A 1 100 ? -16.917 5.461 -29.188 1.00 49.88 100 ALA A N 1
ATOM 746 C CA . ALA A 1 100 ? -16.912 6.238 -30.413 1.00 49.88 100 ALA A CA 1
ATOM 747 C C . ALA A 1 100 ? -15.913 5.579 -31.376 1.00 49.88 100 ALA A C 1
ATOM 749 O O . ALA A 1 100 ? -14.730 5.912 -31.407 1.00 49.88 100 ALA A O 1
ATOM 750 N N . SER A 1 101 ? -16.392 4.603 -32.150 1.00 46.22 101 SER A N 1
ATOM 751 C CA . SER A 1 101 ? -15.720 4.163 -33.369 1.00 46.22 101 SER A CA 1
ATOM 752 C C . SER A 1 101 ? -15.745 5.318 -34.362 1.00 46.22 101 SER A C 1
ATOM 754 O O . SER A 1 101 ? -16.631 5.418 -35.205 1.00 46.22 101 SER A O 1
ATOM 756 N N . THR A 1 102 ? -14.760 6.208 -34.275 1.00 50.53 102 THR A N 1
ATOM 757 C CA . THR A 1 102 ? -14.401 7.049 -35.413 1.00 50.53 102 THR A CA 1
ATOM 758 C C . THR A 1 102 ? -13.734 6.132 -36.429 1.00 50.53 102 THR A C 1
ATOM 760 O O . THR A 1 102 ? -12.539 5.850 -36.361 1.00 50.53 102 THR A O 1
ATOM 763 N N . THR A 1 103 ? -14.531 5.621 -37.365 1.00 47.22 103 THR A N 1
ATOM 764 C CA . THR A 1 103 ? -14.044 4.998 -38.593 1.00 47.22 103 THR A CA 1
ATOM 765 C C . THR A 1 103 ? -13.315 6.071 -39.395 1.00 47.22 103 THR A C 1
ATOM 767 O O . THR A 1 103 ? -13.913 6.802 -40.178 1.00 47.22 103 THR A O 1
ATOM 770 N N . ILE A 1 104 ? -12.010 6.208 -39.175 1.00 55.97 104 ILE A N 1
ATOM 771 C CA . ILE A 1 104 ? -11.159 7.006 -40.054 1.00 55.97 104 ILE A CA 1
ATOM 772 C C . ILE A 1 104 ? -11.073 6.219 -41.371 1.00 55.97 104 ILE A C 1
ATOM 774 O O . ILE A 1 104 ? -10.596 5.079 -41.349 1.00 55.97 104 ILE A O 1
ATOM 778 N N . PRO A 1 105 ? -11.538 6.747 -42.520 1.00 45.88 105 PRO A N 1
ATOM 779 C CA . PRO A 1 105 ? -11.414 6.033 -43.779 1.00 45.88 105 PRO A CA 1
ATOM 780 C C . PRO A 1 105 ? -9.928 5.896 -44.119 1.00 45.88 105 PRO A C 1
ATOM 782 O O . PRO A 1 105 ? -9.228 6.872 -44.399 1.00 45.88 105 PRO A O 1
ATOM 785 N N . ARG A 1 106 ? -9.437 4.656 -44.070 1.00 49.47 106 ARG A N 1
ATOM 786 C CA . ARG A 1 106 ? -8.095 4.279 -44.506 1.00 49.47 106 ARG A CA 1
ATOM 787 C C . ARG A 1 106 ? -7.963 4.618 -45.988 1.00 49.47 106 ARG A C 1
ATOM 789 O O . ARG A 1 106 ? -8.496 3.915 -46.840 1.00 49.47 106 ARG A O 1
ATOM 796 N N . ARG A 1 107 ? -7.249 5.701 -46.297 1.00 47.94 107 ARG A N 1
ATOM 797 C CA . ARG A 1 107 ? -6.840 6.048 -47.661 1.00 47.94 107 ARG A CA 1
ATOM 798 C C . ARG A 1 107 ? -5.890 4.949 -48.153 1.00 47.94 107 ARG A C 1
ATOM 800 O O . ARG A 1 107 ? -4.738 4.893 -47.736 1.00 47.94 107 ARG A O 1
ATOM 807 N N . THR A 1 108 ? -6.388 4.028 -48.971 1.00 47.53 108 THR A N 1
ATOM 808 C CA . THR A 1 108 ? -5.581 2.974 -49.595 1.00 47.53 108 THR A CA 1
ATOM 809 C C . THR A 1 108 ? -4.822 3.563 -50.778 1.00 47.53 108 THR A C 1
ATOM 811 O O . THR A 1 108 ? -5.391 3.757 -51.850 1.00 47.53 108 THR A O 1
ATOM 814 N N . THR A 1 109 ? -3.540 3.860 -50.600 1.00 52.88 109 THR A N 1
ATOM 815 C CA . THR A 1 109 ? -2.612 3.977 -51.726 1.00 52.88 109 THR A CA 1
ATOM 816 C C . THR A 1 109 ? -2.266 2.564 -52.216 1.00 52.88 109 THR A C 1
ATOM 818 O O . THR A 1 109 ? -1.837 1.738 -51.406 1.00 52.88 109 THR A O 1
ATOM 821 N N . PRO A 1 110 ? -2.484 2.233 -53.502 1.00 52.75 110 PRO A N 1
ATOM 822 C CA . PRO A 1 110 ? -2.093 0.936 -54.040 1.00 52.75 110 PRO A CA 1
ATOM 823 C C . PRO A 1 110 ? -0.558 0.813 -54.120 1.00 52.75 110 PRO A C 1
ATOM 825 O O . PRO A 1 110 ? 0.117 1.807 -54.404 1.00 52.75 110 PRO A O 1
ATOM 828 N N . PRO A 1 111 ? 0.012 -0.380 -53.867 1.00 59.69 111 PRO A N 1
ATOM 829 C CA . PRO A 1 111 ? 1.447 -0.618 -54.004 1.00 59.69 111 PRO A CA 1
ATOM 830 C C . PRO A 1 111 ? 1.883 -0.572 -55.484 1.00 59.69 111 PRO A C 1
ATOM 832 O O . PRO A 1 111 ? 1.105 -0.960 -56.359 1.00 59.69 111 PRO A O 1
ATOM 835 N N . PRO A 1 112 ? 3.116 -0.125 -55.792 1.00 45.44 112 PRO A N 1
ATOM 836 C CA . PRO A 1 112 ? 3.628 -0.104 -57.159 1.00 45.44 112 PRO A CA 1
ATOM 837 C C . PRO A 1 112 ? 3.864 -1.533 -57.672 1.00 45.44 112 PRO A C 1
ATOM 839 O O . PRO A 1 112 ? 4.489 -2.356 -57.004 1.00 45.44 112 PRO A O 1
ATOM 842 N N . ALA A 1 113 ? 3.351 -1.824 -58.869 1.00 47.06 113 ALA A N 1
ATOM 843 C CA . ALA A 1 113 ? 3.503 -3.110 -59.538 1.00 47.06 113 ALA A CA 1
ATOM 844 C C . ALA A 1 113 ? 4.952 -3.324 -60.015 1.00 47.06 113 ALA A C 1
ATOM 846 O O . ALA A 1 113 ? 5.492 -2.514 -60.768 1.00 47.06 113 ALA A O 1
ATOM 847 N N . ALA A 1 114 ? 5.567 -4.433 -59.602 1.00 53.41 114 ALA A N 1
ATOM 848 C CA . ALA A 1 114 ? 6.838 -4.908 -60.144 1.00 53.41 114 ALA A CA 1
ATOM 849 C C . ALA A 1 114 ? 6.636 -5.532 -61.547 1.00 53.41 114 ALA A C 1
ATOM 851 O O . ALA A 1 114 ? 5.628 -6.212 -61.765 1.00 53.41 114 ALA A O 1
ATOM 852 N N . PRO A 1 115 ? 7.566 -5.343 -62.504 1.00 46.97 115 PRO A N 1
ATOM 853 C CA . PRO A 1 115 ? 7.420 -5.860 -63.861 1.00 46.97 115 PRO A CA 1
ATOM 854 C C . PRO A 1 115 ? 7.753 -7.360 -63.936 1.00 46.97 115 PRO A C 1
ATOM 856 O O . PRO A 1 115 ? 8.751 -7.830 -63.392 1.00 46.97 115 PRO A O 1
ATOM 859 N N . LYS A 1 116 ? 6.907 -8.114 -64.644 1.00 47.53 116 LYS A N 1
ATOM 860 C CA . LYS A 1 116 ? 7.073 -9.545 -64.947 1.00 47.53 116 LYS A CA 1
ATOM 861 C C . LYS A 1 116 ? 8.030 -9.727 -66.145 1.00 47.53 116 LYS A C 1
ATOM 863 O O . LYS A 1 116 ? 7.854 -9.016 -67.134 1.00 47.53 116 LYS A O 1
ATOM 868 N N . PRO A 1 117 ? 8.994 -10.669 -66.118 1.00 43.94 117 PRO A N 1
ATOM 869 C CA . PRO A 1 117 ? 9.872 -10.920 -67.258 1.00 43.94 117 PRO A CA 1
ATOM 870 C C . PRO A 1 117 ? 9.128 -11.680 -68.367 1.00 43.94 117 PRO A C 1
ATOM 872 O O . PRO A 1 117 ? 8.440 -12.669 -68.105 1.00 43.94 117 PRO A O 1
ATOM 875 N N . ALA A 1 118 ? 9.249 -11.196 -69.605 1.00 42.66 118 ALA A N 1
ATOM 876 C CA . ALA A 1 118 ? 8.653 -11.792 -70.796 1.00 42.66 118 ALA A CA 1
ATOM 877 C C . ALA A 1 118 ? 9.527 -12.939 -71.329 1.00 42.66 118 ALA A C 1
ATOM 879 O O . ALA A 1 118 ? 10.701 -12.742 -71.635 1.00 42.66 118 ALA A O 1
ATOM 880 N N . ALA A 1 119 ? 8.938 -14.129 -71.455 1.00 43.06 119 ALA A N 1
ATOM 881 C CA . ALA A 1 119 ? 9.518 -15.260 -72.165 1.00 43.06 119 ALA A CA 1
ATOM 882 C C . ALA A 1 119 ? 9.294 -15.085 -73.675 1.00 43.06 119 ALA A C 1
ATOM 884 O O . ALA A 1 119 ? 8.156 -14.957 -74.126 1.00 43.06 119 ALA A O 1
ATOM 885 N N . THR A 1 120 ? 10.372 -15.079 -74.455 1.00 44.28 120 THR A N 1
ATOM 886 C CA . THR A 1 120 ? 10.333 -15.156 -75.917 1.00 44.28 120 THR A CA 1
ATOM 887 C C . THR A 1 120 ? 10.296 -16.624 -76.346 1.00 44.28 120 THR A C 1
ATOM 889 O O . THR A 1 120 ? 11.051 -17.455 -75.846 1.00 44.28 120 THR A O 1
ATOM 892 N N . SER A 1 121 ? 9.403 -16.963 -77.275 1.00 47.59 121 SER A N 1
ATOM 893 C CA . SER A 1 121 ? 9.456 -18.212 -78.047 1.00 47.59 121 SER A CA 1
ATOM 894 C C . SER A 1 121 ? 9.616 -17.880 -79.536 1.00 47.59 121 SER A C 1
ATOM 896 O O . SER A 1 121 ? 9.174 -16.809 -79.960 1.00 47.59 121 SER A O 1
ATOM 898 N N . PRO A 1 122 ? 10.297 -18.741 -80.313 1.00 48.50 122 PRO A N 1
ATOM 899 C CA . PRO A 1 122 ? 10.860 -18.391 -81.613 1.00 48.50 122 PRO A CA 1
ATOM 900 C C . PRO A 1 122 ? 9.853 -18.591 -82.752 1.00 48.50 122 PRO A C 1
ATOM 902 O O . PRO A 1 122 ? 9.047 -19.518 -82.722 1.00 48.50 122 PRO A O 1
ATOM 905 N N . MET A 1 123 ? 9.943 -17.750 -83.786 1.00 38.12 123 MET A N 1
ATOM 906 C CA . MET A 1 123 ? 9.211 -17.914 -85.044 1.00 38.12 123 MET A CA 1
ATOM 907 C C . MET A 1 123 ? 10.194 -18.344 -86.145 1.00 38.12 123 MET A C 1
ATOM 909 O O . MET A 1 123 ? 11.241 -17.726 -86.330 1.00 38.12 123 MET A O 1
ATOM 913 N N . THR A 1 124 ? 9.871 -19.451 -86.807 1.00 42.00 124 THR A N 1
ATOM 914 C CA . THR A 1 124 ? 10.614 -20.153 -87.870 1.00 42.00 124 THR A CA 1
ATOM 915 C C . THR A 1 124 ? 10.706 -19.326 -89.169 1.00 42.00 124 THR A C 1
ATOM 917 O O . THR A 1 124 ? 9.790 -18.545 -89.436 1.00 42.00 124 THR A O 1
ATOM 920 N N . PRO A 1 125 ? 11.762 -19.480 -89.998 1.00 55.44 125 PRO A N 1
ATOM 921 C CA . PRO A 1 125 ? 11.965 -18.672 -91.200 1.00 55.44 125 PRO A CA 1
ATOM 922 C C . PRO A 1 125 ? 11.378 -19.320 -92.470 1.00 55.44 125 PRO A C 1
ATOM 924 O O . PRO A 1 125 ? 11.031 -20.501 -92.480 1.00 55.44 125 PRO A O 1
ATOM 927 N N . LYS A 1 126 ? 11.281 -18.507 -93.528 1.00 35.59 126 LYS A N 1
ATOM 928 C CA . LYS A 1 126 ? 10.999 -18.891 -94.920 1.00 35.59 126 LYS A CA 1
ATOM 929 C C . LYS A 1 126 ? 12.255 -19.426 -95.605 1.00 35.59 126 LYS A C 1
ATOM 931 O O . LYS A 1 126 ? 13.340 -18.878 -95.307 1.00 35.59 126 LYS A O 1
#

Foldseek 3Di:
DVVVVVVVVVVVVVVVVVVVVCVVVVVVVVVVLVVLLVVLVVVVCVVVVNPDDFDPVDPPGPDPDDDPVPDCVVVSVVSSCVVVVPPDDPDDDDPDDDPPPPPPPPPDDDDDDDDDDDDDDDDDDD